Protein AF-A0A7S1FGK0-F1 (afdb_monomer_lite)

Secondary structure (DSSP, 8-state):
---------TTTS------EEEEEE-SSTTSBHHHH-TT-GGGTT--SBHHHHTHHHHHHHTT--GGGEEEEESSHHHHHHHHHHHHT-TTTTT-EEEE--SSHHHHHHHHHHHSPTT-EEEE--TT-------SS-S---SS--

pLDDT: mean 89.58, std 14.9, range [38.84, 98.69]

Radius of gyration: 18.77 Å; chains: 1; bounding box: 34×60×38 Å

Structure (mmCIF, N/CA/C/O backbone):
data_AF-A0A7S1FGK0-F1
#
_entry.id   AF-A0A7S1FGK0-F1
#
loop_
_atom_site.group_PDB
_atom_site.id
_atom_site.type_symbol
_atom_site.label_atom_id
_atom_site.label_alt_id
_atom_site.label_comp_id
_atom_site.label_asym_id
_atom_site.label_entity_id
_atom_site.label_seq_id
_atom_site.pdbx_PDB_ins_code
_atom_site.Cartn_x
_atom_site.Cartn_y
_atom_site.Cartn_z
_atom_site.occupancy
_atom_site.B_iso_or_equiv
_atom_site.auth_seq_id
_atom_site.auth_comp_id
_atom_site.auth_asym_id
_atom_site.auth_atom_id
_atom_site.pdbx_PDB_model_num
ATOM 1 N N . MET A 1 1 ? -16.993 -45.656 9.196 1.00 39.34 1 MET A N 1
ATOM 2 C CA . MET A 1 1 ? -17.624 -44.321 9.184 1.00 39.34 1 MET A CA 1
ATOM 3 C C . MET A 1 1 ? -16.599 -43.366 9.764 1.00 39.34 1 MET A C 1
ATOM 5 O O . MET A 1 1 ? -16.471 -43.310 10.976 1.00 39.34 1 MET A O 1
ATOM 9 N N . GLY A 1 2 ? -15.751 -42.789 8.912 1.00 40.62 2 GLY A N 1
ATOM 10 C CA . GLY A 1 2 ? -14.742 -41.806 9.311 1.00 40.62 2 GLY A CA 1
ATOM 11 C C . GLY A 1 2 ? -15.258 -40.427 8.932 1.00 40.62 2 GLY A C 1
ATOM 12 O O . GLY A 1 2 ? -15.828 -40.284 7.856 1.00 40.62 2 GLY A O 1
ATOM 13 N N . GLU A 1 3 ? -15.148 -39.482 9.853 1.00 43.53 3 GLU A N 1
ATOM 14 C CA . GLU A 1 3 ? -15.719 -38.142 9.774 1.00 43.53 3 GLU A CA 1
ATOM 15 C C . GLU A 1 3 ? -15.240 -37.389 8.522 1.00 43.53 3 GLU A C 1
ATOM 17 O O . GLU A 1 3 ? -14.039 -37.201 8.321 1.00 43.53 3 GLU A O 1
ATOM 22 N N . ASP A 1 4 ? -16.193 -36.930 7.705 1.00 47.69 4 ASP A N 1
ATOM 23 C CA . ASP A 1 4 ? -16.000 -35.898 6.684 1.00 47.69 4 ASP A CA 1
ATOM 24 C C . ASP A 1 4 ? -15.677 -34.567 7.388 1.00 47.69 4 ASP A C 1
ATOM 26 O O . ASP A 1 4 ? -16.518 -33.680 7.538 1.00 47.69 4 ASP A O 1
ATOM 30 N N . GLY A 1 5 ? -14.445 -34.433 7.878 1.00 51.84 5 GLY A N 1
ATOM 31 C CA . GLY A 1 5 ? -13.883 -33.149 8.275 1.00 51.84 5 GLY A CA 1
ATOM 32 C C . GLY A 1 5 ? -13.717 -32.307 7.018 1.00 51.84 5 GLY A C 1
ATOM 33 O O . GLY A 1 5 ? -12.768 -32.494 6.261 1.00 51.84 5 GLY A O 1
ATOM 34 N N . THR A 1 6 ? -14.680 -31.433 6.744 1.00 56.00 6 THR A N 1
ATOM 35 C CA . THR A 1 6 ? -14.727 -30.643 5.514 1.00 56.00 6 THR A CA 1
ATOM 36 C C . THR A 1 6 ? -13.448 -29.818 5.351 1.00 56.00 6 THR A C 1
ATOM 38 O O . THR A 1 6 ? -13.194 -28.892 6.121 1.00 56.00 6 THR A O 1
ATOM 41 N N . ASP A 1 7 ? -12.670 -30.156 4.324 1.00 66.62 7 ASP A N 1
ATOM 42 C CA . ASP A 1 7 ? -11.410 -29.548 3.874 1.00 66.62 7 ASP A CA 1
ATOM 43 C C . ASP A 1 7 ? -11.622 -28.137 3.276 1.00 66.62 7 ASP A C 1
ATOM 45 O O . ASP A 1 7 ? -11.207 -27.810 2.160 1.00 66.62 7 ASP A O 1
ATOM 49 N N . LEU A 1 8 ? -12.378 -27.298 3.981 1.00 72.88 8 LEU A N 1
ATOM 50 C CA . LEU A 1 8 ? -12.739 -25.967 3.520 1.00 72.88 8 LEU A CA 1
ATOM 51 C C . LEU A 1 8 ? -11.556 -25.032 3.729 1.00 72.88 8 LEU A C 1
ATOM 53 O O . LEU A 1 8 ? -10.967 -24.960 4.810 1.00 72.88 8 LEU A O 1
ATOM 57 N N . ALA A 1 9 ? -11.210 -24.295 2.674 1.00 74.75 9 ALA A N 1
ATOM 58 C CA . ALA A 1 9 ? -10.214 -23.247 2.786 1.00 74.75 9 ALA A CA 1
ATOM 59 C C . ALA A 1 9 ? -10.641 -22.259 3.889 1.00 74.75 9 ALA A C 1
ATOM 61 O O . ALA A 1 9 ? -11.835 -21.984 4.011 1.00 74.75 9 ALA A O 1
ATOM 62 N N . PRO A 1 10 ? -9.710 -21.656 4.651 1.00 78.12 10 PRO A N 1
ATOM 63 C CA . PRO A 1 10 ? -10.070 -20.768 5.761 1.00 78.12 10 PRO A CA 1
ATOM 64 C C . PRO A 1 10 ? -11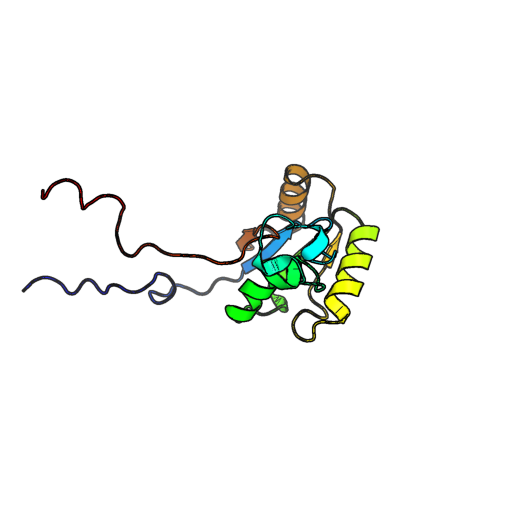.011 -19.617 5.372 1.00 78.12 10 PRO A C 1
ATOM 66 O O . PRO A 1 10 ? -11.841 -19.195 6.168 1.00 78.12 10 PRO A O 1
ATOM 69 N N . HIS A 1 11 ? -10.923 -19.136 4.128 1.00 76.94 11 HIS A N 1
ATOM 70 C CA . HIS A 1 11 ? -11.800 -18.089 3.594 1.00 76.94 11 HIS A CA 1
ATOM 71 C C . HIS A 1 11 ? -13.216 -18.579 3.230 1.00 76.94 11 HIS A C 1
ATOM 73 O O . HIS A 1 11 ? -14.079 -17.761 2.933 1.00 76.94 11 HIS A O 1
ATOM 79 N N . VAL A 1 12 ? -13.453 -19.894 3.238 1.00 79.50 12 VAL A N 1
ATOM 80 C CA . VAL A 1 12 ? -14.760 -20.536 3.019 1.00 79.50 12 VAL A CA 1
ATOM 81 C C . VAL A 1 12 ? -15.430 -20.883 4.346 1.00 79.50 12 VAL A C 1
ATOM 83 O O . VAL A 1 12 ? -16.649 -20.795 4.443 1.00 79.50 12 VAL A O 1
ATOM 86 N N . SER A 1 13 ? -14.650 -21.218 5.379 1.00 77.31 13 SER A N 1
ATOM 87 C CA . SER A 1 13 ? -15.166 -21.525 6.722 1.00 77.31 13 SER A CA 1
ATOM 88 C C . SER A 1 13 ? -15.916 -20.353 7.372 1.00 77.31 13 SER A C 1
ATOM 90 O O . SER A 1 13 ? -16.705 -20.565 8.288 1.00 77.31 13 SER A O 1
ATOM 92 N N . GLY A 1 14 ? -15.711 -19.130 6.870 1.00 71.56 14 GLY A N 1
ATOM 93 C CA . GLY A 1 14 ? -16.429 -17.937 7.303 1.00 71.56 14 GLY A CA 1
ATOM 94 C C . GLY A 1 14 ? -16.018 -17.445 8.692 1.00 71.56 14 GLY A C 1
ATOM 95 O O . GLY A 1 14 ? -15.048 -17.904 9.292 1.00 71.56 14 GLY A O 1
ATOM 96 N N . GLY A 1 15 ? -16.747 -16.449 9.182 1.00 80.06 15 GLY A N 1
ATOM 97 C CA . GLY A 1 15 ? -16.544 -15.815 10.479 1.00 80.06 15 GLY A CA 1
ATOM 98 C C . GLY A 1 15 ? -17.401 -14.560 10.597 1.00 80.06 15 GLY A C 1
ATOM 99 O O . GLY A 1 15 ? -17.945 -14.082 9.600 1.00 80.06 15 GLY A O 1
ATOM 100 N N . GLU A 1 16 ? -17.516 -14.025 11.810 1.00 85.94 16 GLU A N 1
ATOM 101 C CA . GLU A 1 16 ? -18.211 -12.758 12.043 1.00 85.94 16 GLU A CA 1
ATOM 102 C C . GLU A 1 16 ? -17.524 -11.629 11.257 1.00 85.94 16 GLU A C 1
ATOM 104 O O . GLU A 1 16 ? -16.323 -11.401 11.461 1.00 85.94 16 GLU A O 1
ATOM 109 N N . PRO A 1 17 ? -18.241 -10.906 10.374 1.00 86.00 17 PRO A N 1
ATOM 110 C CA . PRO A 1 17 ? -17.681 -9.761 9.676 1.00 86.00 17 PRO A CA 1
ATOM 111 C C . PRO A 1 17 ? -17.184 -8.718 10.678 1.00 86.00 17 PRO A C 1
ATOM 113 O O . PRO A 1 17 ? -17.899 -8.309 11.594 1.00 86.00 17 PRO A O 1
ATOM 116 N N . ARG A 1 18 ? -15.945 -8.269 10.497 1.00 89.50 18 ARG A N 1
ATOM 117 C CA . ARG A 1 18 ? -15.361 -7.166 11.262 1.00 89.50 18 ARG A CA 1
ATOM 118 C C . ARG A 1 18 ? -15.007 -6.041 10.314 1.00 89.50 18 ARG A C 1
ATOM 120 O O . ARG A 1 18 ? -14.586 -6.291 9.187 1.00 89.50 18 ARG A O 1
ATOM 127 N N . GLU A 1 19 ? -15.163 -4.811 10.781 1.00 93.44 19 GLU A N 1
ATOM 128 C CA . GLU A 1 19 ? -14.589 -3.665 10.094 1.00 93.44 19 GLU A CA 1
ATOM 129 C C . GLU A 1 19 ? -13.065 -3.742 10.203 1.00 93.44 19 GLU A C 1
ATOM 131 O O . GLU A 1 19 ? -12.516 -3.954 11.288 1.00 93.44 19 GLU A O 1
ATOM 136 N N . TYR A 1 20 ? -12.386 -3.610 9.069 1.00 95.88 20 TYR A N 1
ATOM 137 C CA . TYR A 1 20 ? -10.935 -3.637 9.007 1.00 95.88 20 TYR A CA 1
ATOM 138 C C . TYR A 1 20 ? -10.422 -2.646 7.973 1.00 95.88 20 TYR A C 1
ATOM 140 O O . TYR A 1 20 ? -11.125 -2.279 7.029 1.00 95.88 20 TYR A O 1
ATOM 148 N N . ARG A 1 21 ? -9.154 -2.269 8.123 1.00 97.62 21 ARG A N 1
ATOM 149 C CA . ARG A 1 21 ? -8.422 -1.499 7.123 1.00 97.62 21 ARG A CA 1
ATOM 150 C C . ARG A 1 21 ? -7.143 -2.213 6.723 1.00 97.62 21 ARG A C 1
ATOM 152 O O . ARG A 1 21 ? -6.389 -2.684 7.574 1.00 97.62 21 ARG A O 1
ATOM 159 N N . ILE A 1 22 ? -6.894 -2.285 5.422 1.00 98.38 22 ILE A N 1
ATOM 160 C CA . ILE A 1 22 ? -5.615 -2.720 4.872 1.00 98.38 22 ILE A CA 1
ATOM 161 C C . ILE A 1 22 ? -4.723 -1.492 4.762 1.00 98.38 22 ILE A C 1
ATOM 163 O O . ILE A 1 22 ? -5.053 -0.535 4.064 1.00 98.38 22 ILE A O 1
ATOM 167 N N . VAL A 1 23 ? -3.580 -1.535 5.435 1.00 98.50 23 VAL A N 1
ATOM 168 C CA . VAL A 1 23 ? -2.581 -0.468 5.392 1.00 98.50 23 VAL A CA 1
ATOM 169 C C . VAL A 1 23 ? -1.331 -0.981 4.701 1.00 98.50 23 VAL A C 1
ATOM 171 O O . VAL A 1 23 ? -0.803 -2.039 5.053 1.00 98.50 23 VAL A O 1
ATOM 174 N N . ILE A 1 24 ? -0.853 -0.227 3.716 1.00 98.62 24 ILE A N 1
ATOM 175 C CA . ILE A 1 24 ? 0.330 -0.582 2.931 1.00 98.62 24 ILE A CA 1
ATOM 176 C C . ILE A 1 24 ? 1.371 0.527 3.112 1.00 98.62 24 ILE A C 1
ATOM 178 O O . ILE A 1 24 ? 1.313 1.553 2.425 1.00 98.62 24 ILE A O 1
ATOM 182 N N . PRO A 1 25 ? 2.324 0.363 4.048 1.00 98.44 25 PRO A N 1
ATOM 183 C CA . PRO A 1 25 ? 3.517 1.195 4.102 1.00 98.44 25 PRO A CA 1
ATOM 184 C C . PRO A 1 25 ? 4.275 1.068 2.785 1.00 98.44 25 PRO A C 1
ATOM 186 O O . PRO A 1 25 ? 4.565 -0.045 2.350 1.00 98.44 25 PRO A O 1
ATOM 189 N N . THR A 1 26 ? 4.606 2.185 2.141 1.00 98.12 26 THR A N 1
ATOM 190 C CA . THR A 1 26 ? 5.236 2.114 0.824 1.00 98.12 26 THR A CA 1
ATOM 191 C C . THR A 1 26 ? 6.213 3.251 0.559 1.00 98.12 26 THR A C 1
ATOM 193 O O . THR A 1 26 ? 6.057 4.369 1.055 1.00 98.12 26 THR A O 1
ATOM 196 N N . ARG A 1 27 ? 7.261 2.950 -0.216 1.00 97.56 27 ARG A N 1
ATOM 197 C CA . ARG A 1 27 ? 8.258 3.935 -0.651 1.00 97.56 27 ARG A CA 1
ATOM 198 C C . ARG A 1 27 ? 8.871 3.541 -1.985 1.00 97.56 27 ARG A C 1
ATOM 200 O O . ARG A 1 27 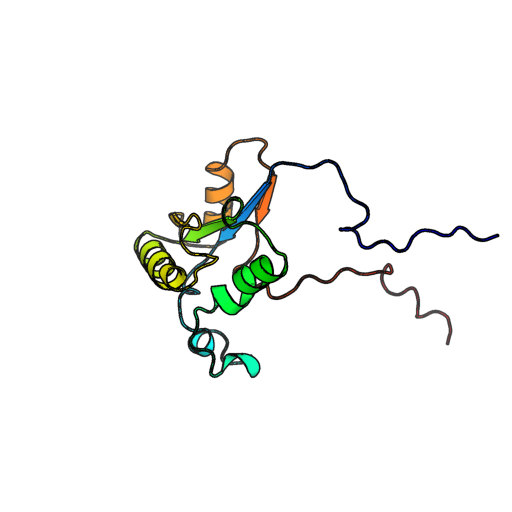? 9.461 2.472 -2.134 1.00 97.56 27 ARG A O 1
ATOM 207 N N . GLY A 1 28 ? 8.793 4.439 -2.956 1.00 97.38 28 GLY A N 1
ATOM 208 C CA . GLY A 1 28 ? 9.461 4.312 -4.241 1.00 97.38 28 GLY A CA 1
ATOM 209 C C . GLY A 1 28 ? 8.913 3.205 -5.139 1.00 97.38 28 GLY A C 1
ATOM 210 O O . GLY A 1 28 ? 9.573 2.893 -6.129 1.00 97.38 28 GLY A O 1
ATOM 211 N N . ARG A 1 29 ? 7.762 2.594 -4.826 1.00 97.50 29 ARG A N 1
ATOM 212 C CA . ARG A 1 29 ? 7.106 1.547 -5.639 1.00 97.50 29 ARG A CA 1
ATOM 213 C C . ARG A 1 29 ? 6.071 2.083 -6.625 1.00 97.50 29 ARG A C 1
ATOM 215 O O . ARG A 1 29 ? 5.504 1.311 -7.394 1.00 97.50 29 ARG A O 1
ATOM 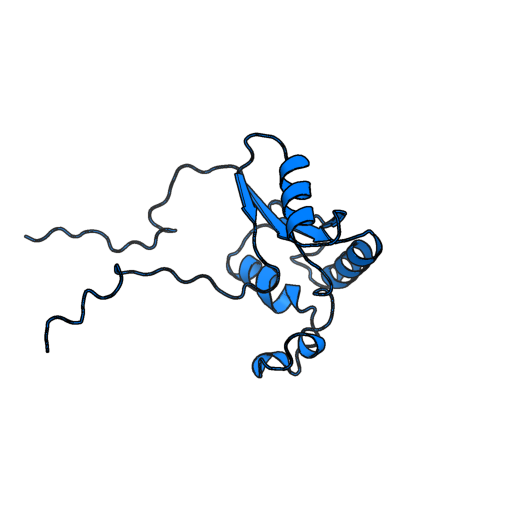222 N N . TRP A 1 30 ? 5.879 3.400 -6.647 1.00 97.75 30 TRP A N 1
ATOM 223 C CA . TRP A 1 30 ? 5.237 4.123 -7.746 1.00 97.75 30 TRP A CA 1
ATOM 224 C C . TRP A 1 30 ? 6.061 4.051 -9.046 1.00 97.75 30 TRP A C 1
ATOM 226 O O . TRP A 1 30 ? 5.520 4.245 -10.132 1.00 97.75 30 TRP A O 1
ATOM 236 N N . ARG A 1 31 ? 7.369 3.758 -8.954 1.00 97.81 31 ARG A N 1
ATOM 237 C CA . ARG A 1 31 ? 8.255 3.609 -10.118 1.00 97.81 31 ARG A CA 1
ATOM 238 C C . ARG A 1 31 ? 7.905 2.361 -10.943 1.00 97.81 31 ARG A C 1
ATOM 240 O O . ARG A 1 31 ? 7.382 1.393 -10.382 1.00 97.81 31 ARG A O 1
ATOM 247 N N . PRO A 1 32 ? 8.252 2.345 -12.244 1.00 97.19 32 PRO A N 1
ATOM 248 C CA . PRO A 1 32 ? 8.067 1.185 -13.113 1.00 97.19 32 PRO A CA 1
ATOM 249 C C . PRO A 1 32 ? 8.650 -0.113 -12.539 1.00 97.19 32 PRO A C 1
ATOM 251 O O . PRO A 1 32 ? 9.761 -0.117 -11.998 1.00 97.19 32 PRO A O 1
ATOM 254 N N . ALA A 1 33 ? 7.937 -1.229 -12.706 1.00 96.69 33 ALA A N 1
ATOM 255 C CA . ALA A 1 33 ? 8.342 -2.531 -12.179 1.00 96.69 33 ALA A CA 1
ATOM 256 C C . ALA A 1 33 ? 9.712 -2.990 -12.700 1.00 96.69 33 ALA A C 1
ATOM 258 O O . ALA A 1 33 ? 10.527 -3.479 -11.911 1.00 96.69 33 ALA A O 1
ATOM 259 N N . LEU A 1 34 ? 10.010 -2.728 -13.977 1.00 95.19 34 LEU A N 1
ATOM 260 C CA . LEU A 1 34 ? 11.306 -3.028 -14.596 1.00 95.19 34 LEU A CA 1
ATOM 261 C C . LEU A 1 34 ? 12.498 -2.363 -13.888 1.00 95.19 34 LEU A C 1
ATOM 263 O O . LEU A 1 34 ? 13.615 -2.878 -13.925 1.00 95.19 34 LEU A O 1
ATOM 267 N N . GLN A 1 35 ? 12.285 -1.222 -13.222 1.00 94.75 35 GLN A N 1
ATOM 268 C CA . GLN A 1 35 ? 13.350 -0.504 -12.513 1.00 94.75 35 GLN A CA 1
ATOM 269 C C . GLN A 1 35 ? 13.625 -1.093 -11.125 1.00 94.75 35 GLN A C 1
ATOM 271 O O . GLN A 1 35 ? 14.719 -0.912 -10.588 1.00 94.75 35 GLN A O 1
ATOM 276 N N . ILE A 1 36 ? 12.643 -1.793 -10.554 1.00 93.31 36 ILE A N 1
ATOM 277 C CA . ILE A 1 36 ? 12.647 -2.281 -9.174 1.00 93.31 36 ILE A CA 1
ATOM 278 C C . ILE A 1 36 ? 13.038 -3.758 -9.120 1.00 93.31 36 ILE A C 1
ATOM 280 O O . ILE A 1 36 ? 13.984 -4.120 -8.426 1.00 93.31 36 ILE A O 1
ATOM 284 N N . ALA A 1 37 ? 12.344 -4.619 -9.863 1.00 87.38 37 ALA A N 1
ATOM 285 C CA . ALA A 1 37 ? 12.487 -6.069 -9.759 1.00 87.38 37 ALA A CA 1
ATOM 286 C C . ALA A 1 37 ? 13.286 -6.657 -10.925 1.00 87.38 37 ALA A C 1
ATOM 288 O O . ALA A 1 37 ? 12.834 -7.549 -11.639 1.00 87.38 37 ALA A O 1
ATOM 289 N N . LYS A 1 38 ? 14.527 -6.185 -11.092 1.00 78.88 38 LYS A N 1
ATOM 290 C CA . LYS A 1 38 ? 15.430 -6.588 -12.191 1.00 78.88 38 LYS A CA 1
ATOM 291 C C . LYS A 1 38 ? 15.676 -8.106 -12.272 1.00 78.88 38 LYS A C 1
ATOM 293 O O . LYS A 1 38 ? 15.983 -8.638 -13.343 1.00 78.88 38 LYS A O 1
ATOM 298 N N . HIS A 1 39 ? 15.548 -8.803 -11.143 1.00 82.75 39 HIS A N 1
ATOM 299 C CA . HIS A 1 39 ? 15.750 -10.249 -11.040 1.00 82.75 39 HIS A CA 1
ATOM 300 C C . HIS A 1 39 ? 14.498 -11.065 -11.394 1.00 82.75 39 HIS A C 1
ATOM 302 O O . HIS A 1 39 ? 14.624 -12.219 -11.802 1.00 82.75 39 HIS A O 1
ATOM 308 N N . GLU A 1 40 ? 13.303 -10.478 -11.311 1.00 88.25 40 GLU A N 1
ATOM 309 C CA . GLU A 1 40 ? 12.065 -11.145 -11.707 1.00 88.25 40 GLU A CA 1
ATOM 310 C C . GLU A 1 40 ? 11.934 -11.079 -13.232 1.00 88.25 40 GLU A C 1
ATOM 312 O O . GLU A 1 40 ? 11.581 -10.049 -13.800 1.00 88.25 40 GLU A O 1
ATOM 317 N N . ARG A 1 41 ? 12.234 -12.190 -13.924 1.00 86.94 41 ARG A N 1
ATOM 318 C CA . ARG A 1 41 ? 12.242 -12.247 -15.401 1.00 86.94 41 ARG A CA 1
ATOM 319 C C . ARG A 1 41 ? 10.941 -11.728 -16.024 1.00 86.94 41 ARG A C 1
ATOM 321 O O . ARG A 1 41 ? 10.991 -11.044 -17.038 1.00 86.94 41 ARG A O 1
ATOM 328 N N . ILE A 1 42 ? 9.813 -12.032 -15.389 1.00 89.38 42 ILE A N 1
ATOM 329 C CA . ILE A 1 42 ? 8.460 -11.611 -15.780 1.00 89.38 42 ILE A CA 1
ATOM 330 C C . ILE A 1 42 ? 8.233 -10.092 -15.722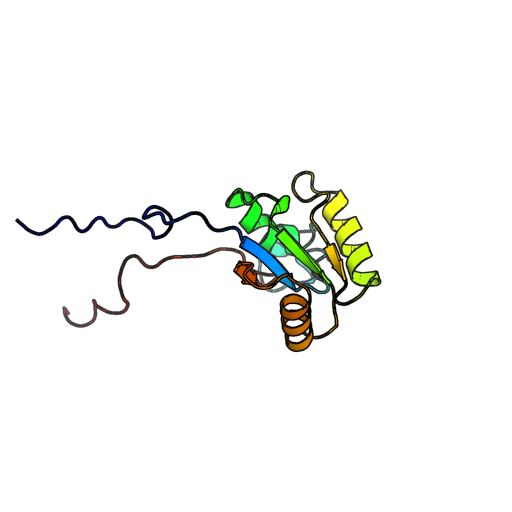 1.00 89.38 42 ILE A C 1
ATOM 332 O O . ILE A 1 42 ? 7.315 -9.610 -16.370 1.00 89.38 42 ILE A O 1
ATOM 336 N N . LEU A 1 43 ? 9.056 -9.333 -14.991 1.00 91.62 43 LEU A N 1
ATOM 337 C CA . LEU A 1 43 ? 8.885 -7.887 -14.798 1.00 91.62 43 LEU A CA 1
ATOM 338 C C . LEU A 1 43 ? 9.889 -7.034 -15.585 1.00 91.62 43 LEU A C 1
ATOM 340 O O . LEU A 1 43 ? 9.869 -5.813 -15.473 1.00 91.62 43 LEU A O 1
ATOM 344 N N . ARG A 1 44 ? 10.768 -7.643 -16.393 1.00 89.88 44 ARG A N 1
ATOM 345 C CA . ARG A 1 44 ? 11.863 -6.933 -17.087 1.00 89.88 44 ARG A CA 1
ATOM 346 C C . ARG A 1 44 ? 11.407 -5.900 -18.115 1.00 89.88 44 ARG A C 1
ATOM 348 O O . ARG A 1 44 ? 12.149 -4.964 -18.386 1.00 89.88 44 ARG A O 1
ATOM 355 N N . GLU A 1 45 ? 10.212 -6.074 -18.661 1.00 92.81 45 GLU A N 1
ATOM 356 C CA . GLU A 1 45 ? 9.615 -5.176 -19.658 1.00 92.81 45 GLU A CA 1
ATOM 357 C C . GLU A 1 45 ? 8.373 -4.456 -19.108 1.00 92.81 45 GLU A C 1
ATOM 359 O O . GLU A 1 45 ? 7.711 -3.708 -19.820 1.00 92.81 45 GLU A O 1
ATOM 364 N N . GLU A 1 46 ? 8.049 -4.661 -17.827 1.00 95.81 46 GLU A N 1
ATOM 365 C CA . GLU A 1 46 ? 6.843 -4.114 -17.212 1.00 95.81 46 GLU A CA 1
ATOM 366 C C . GLU A 1 46 ? 7.066 -2.654 -16.799 1.00 95.81 46 GLU A C 1
ATOM 368 O O . GLU A 1 46 ? 7.792 -2.340 -15.848 1.00 95.81 46 GLU A O 1
ATOM 373 N N . THR A 1 47 ? 6.441 -1.748 -17.548 1.00 96.19 47 THR A N 1
ATOM 374 C CA . THR A 1 47 ? 6.550 -0.296 -17.373 1.00 96.19 47 THR A CA 1
ATOM 375 C C . THR A 1 47 ? 5.549 0.259 -16.366 1.00 96.19 47 THR A C 1
ATOM 377 O O . THR A 1 47 ? 5.733 1.384 -15.893 1.00 96.19 47 THR A O 1
ATOM 380 N N . ARG A 1 48 ? 4.516 -0.508 -15.991 1.00 96.81 48 ARG A N 1
ATOM 381 C CA . ARG A 1 48 ? 3.552 -0.082 -14.972 1.00 96.81 48 ARG A CA 1
ATOM 382 C C . ARG A 1 48 ? 4.217 0.055 -13.598 1.00 96.81 48 ARG A C 1
ATOM 384 O O . ARG A 1 48 ? 5.189 -0.651 -13.312 1.00 96.81 48 ARG A O 1
ATOM 391 N N . PRO A 1 49 ? 3.682 0.927 -12.722 1.00 97.88 49 PRO A N 1
ATOM 392 C CA . PRO A 1 49 ? 4.111 1.029 -11.332 1.00 97.88 49 PRO A CA 1
ATOM 393 C C . PRO A 1 49 ? 4.191 -0.338 -10.648 1.00 97.88 49 PRO A C 1
ATOM 395 O O . PRO A 1 49 ? 3.240 -1.118 -10.695 1.00 97.88 49 PRO A O 1
ATOM 398 N N . PHE A 1 50 ? 5.307 -0.627 -9.979 1.00 97.94 50 PHE A N 1
ATOM 399 C CA . PHE A 1 50 ? 5.540 -1.926 -9.339 1.00 97.94 50 PHE A CA 1
ATOM 400 C C . PHE A 1 50 ? 4.423 -2.313 -8.364 1.00 97.94 50 PHE A C 1
ATOM 402 O O . PHE A 1 50 ? 3.957 -3.452 -8.376 1.00 97.94 50 PHE A O 1
ATOM 409 N N . ILE A 1 51 ? 3.939 -1.353 -7.573 1.00 98.00 51 ILE A N 1
ATOM 410 C CA . ILE A 1 51 ? 2.862 -1.589 -6.606 1.00 98.00 51 ILE A CA 1
ATOM 411 C C . ILE A 1 51 ? 1.546 -2.038 -7.275 1.00 98.00 51 ILE A C 1
ATOM 413 O O . ILE A 1 51 ? 0.834 -2.873 -6.718 1.00 98.00 51 ILE A O 1
ATOM 417 N N . LEU A 1 52 ? 1.243 -1.543 -8.486 1.00 98.00 52 LEU A N 1
ATOM 418 C CA . LEU A 1 52 ? 0.061 -1.934 -9.270 1.00 98.00 52 LEU A CA 1
ATOM 419 C C . LEU A 1 52 ? 0.168 -3.362 -9.805 1.00 98.00 52 LEU A C 1
ATOM 421 O O . LEU A 1 52 ? -0.844 -4.034 -9.991 1.00 98.00 52 LEU A O 1
ATOM 425 N N . VAL A 1 53 ? 1.387 -3.837 -10.043 1.00 97.12 53 VAL A N 1
ATOM 426 C CA . VAL A 1 53 ? 1.644 -5.189 -10.547 1.00 97.12 53 VAL A CA 1
ATOM 427 C C . VAL A 1 53 ? 1.651 -6.209 -9.405 1.00 97.12 53 VAL A C 1
ATOM 429 O O . VAL A 1 53 ? 1.149 -7.323 -9.572 1.00 97.12 53 VAL A O 1
ATOM 432 N N . LYS A 1 54 ? 2.185 -5.821 -8.240 1.00 96.94 54 LYS A N 1
ATOM 433 C CA . LYS A 1 54 ? 2.318 -6.670 -7.048 1.00 96.94 54 LYS A CA 1
ATOM 434 C C . LYS A 1 54 ? 1.116 -6.500 -6.119 1.00 96.94 54 LYS A C 1
ATOM 436 O O . LYS A 1 54 ? 0.044 -7.001 -6.457 1.00 96.94 54 LYS A O 1
ATOM 441 N N . THR A 1 55 ? 1.255 -5.786 -4.999 1.00 98.38 55 THR A N 1
ATOM 442 C CA . THR A 1 55 ? 0.250 -5.765 -3.922 1.00 98.38 55 THR A CA 1
ATOM 443 C C . THR A 1 55 ? -1.119 -5.279 -4.381 1.00 98.38 55 THR A C 1
ATOM 445 O O . THR A 1 55 ? -2.113 -5.963 -4.150 1.00 98.38 55 THR A O 1
ATOM 448 N N . LEU A 1 56 ? -1.217 -4.152 -5.088 1.00 98.50 56 LEU A N 1
ATOM 449 C CA . LEU A 1 56 ? -2.519 -3.657 -5.554 1.00 98.50 56 LEU A CA 1
ATOM 450 C C . LEU A 1 56 ? -3.095 -4.534 -6.676 1.00 98.50 56 LEU A C 1
ATOM 452 O O . LEU A 1 56 ? -4.306 -4.743 -6.750 1.00 98.50 56 LEU A O 1
ATOM 456 N N . GLY A 1 57 ? -2.242 -5.121 -7.516 1.00 98.00 57 GLY A N 1
ATOM 457 C CA . GLY A 1 57 ? -2.662 -6.107 -8.512 1.00 98.00 57 GLY A CA 1
ATOM 458 C C . GLY A 1 57 ? -3.254 -7.357 -7.860 1.00 98.00 57 GLY A C 1
ATOM 459 O O . GLY A 1 57 ? -4.300 -7.848 -8.286 1.00 98.00 57 GLY A O 1
ATOM 460 N N . PHE A 1 58 ? -2.616 -7.847 -6.798 1.00 98.00 58 PHE A N 1
ATOM 461 C CA . PHE A 1 58 ? -3.101 -8.942 -5.965 1.00 98.00 58 PHE A CA 1
ATOM 462 C C . PHE A 1 58 ? -4.451 -8.608 -5.324 1.00 98.00 58 PHE A C 1
ATOM 464 O O . PHE A 1 58 ? -5.416 -9.340 -5.540 1.00 98.00 58 PHE A O 1
ATOM 471 N N . LEU A 1 59 ? -4.553 -7.482 -4.615 1.00 98.25 59 LEU A N 1
ATOM 472 C CA . LEU A 1 59 ? -5.788 -7.067 -3.943 1.00 98.25 59 LEU A CA 1
ATOM 473 C C . LEU A 1 59 ? -6.952 -6.886 -4.931 1.00 98.25 59 LEU A C 1
ATOM 475 O O . LEU A 1 59 ? -8.073 -7.303 -4.642 1.00 98.25 59 LEU A O 1
ATOM 479 N N . LYS A 1 60 ? -6.683 -6.362 -6.135 1.00 98.12 60 LYS A N 1
ATOM 480 C CA . LYS A 1 60 ? -7.678 -6.247 -7.214 1.00 98.12 60 LYS A CA 1
ATOM 481 C C . LYS A 1 60 ? -8.170 -7.617 -7.683 1.00 98.12 60 LYS A C 1
ATOM 483 O O . LYS A 1 60 ? -9.373 -7.805 -7.840 1.00 98.12 60 LYS A O 1
ATOM 488 N N . ARG A 1 61 ? -7.276 -8.604 -7.854 1.00 97.06 61 ARG A N 1
ATOM 489 C CA . ARG A 1 61 ? -7.666 -9.995 -8.181 1.00 97.06 61 ARG A CA 1
ATOM 490 C C . ARG A 1 61 ? -8.514 -10.635 -7.079 1.00 97.06 61 ARG A C 1
ATOM 492 O O . ARG A 1 61 ? -9.424 -11.395 -7.391 1.00 97.06 61 ARG A O 1
ATOM 499 N N . GLN A 1 62 ? -8.253 -10.286 -5.818 1.00 94.62 62 GLN A N 1
ATOM 500 C CA . GLN A 1 62 ? -9.064 -10.693 -4.663 1.00 94.62 62 GLN A CA 1
ATOM 501 C C . GLN A 1 62 ? -10.351 -9.863 -4.493 1.00 94.62 62 GLN A C 1
ATOM 503 O O . GLN A 1 62 ? -11.101 -10.097 -3.550 1.00 94.62 62 GLN A O 1
ATOM 508 N N . LYS A 1 63 ? -10.631 -8.915 -5.402 1.00 95.44 63 LYS A N 1
ATOM 509 C CA . LYS A 1 63 ? -11.814 -8.034 -5.388 1.00 95.44 63 LYS A CA 1
ATOM 510 C C . LYS A 1 63 ? -11.936 -7.185 -4.116 1.00 95.44 63 LYS A C 1
ATOM 512 O O . LYS A 1 63 ? -13.038 -6.859 -3.680 1.00 95.44 63 LYS A O 1
ATOM 517 N N . ILE A 1 64 ? -10.805 -6.816 -3.520 1.00 96.69 64 ILE A N 1
ATOM 518 C CA . ILE A 1 64 ? -10.767 -5.930 -2.355 1.00 96.69 64 ILE A CA 1
ATOM 519 C C . ILE A 1 64 ? -11.124 -4.509 -2.788 1.00 96.69 64 ILE A C 1
ATOM 521 O O . ILE A 1 64 ? -10.498 -3.963 -3.700 1.00 96.69 64 ILE A O 1
ATOM 525 N N . SER A 1 65 ? -12.113 -3.909 -2.125 1.00 97.25 65 SER A N 1
ATOM 526 C CA . SER A 1 65 ? -12.531 -2.529 -2.390 1.00 97.25 65 SER A CA 1
ATOM 527 C C . SER A 1 65 ? -11.395 -1.538 -2.093 1.00 97.25 65 SER A C 1
ATOM 529 O O . SER A 1 65 ? -10.804 -1.614 -1.013 1.00 97.25 65 SER A O 1
ATOM 531 N N . PRO A 1 66 ? -11.130 -0.548 -2.964 1.00 98.19 66 PRO A N 1
ATOM 532 C CA . PRO A 1 66 ? -10.202 0.541 -2.657 1.00 98.19 66 PRO A CA 1
ATOM 533 C C . PRO A 1 66 ? -10.557 1.311 -1.379 1.00 98.19 66 PRO A C 1
ATOM 535 O O . PRO A 1 66 ? -9.666 1.828 -0.715 1.00 98.19 66 PRO A O 1
ATOM 538 N N . SER A 1 67 ? -11.839 1.347 -0.994 1.00 97.75 67 SER A N 1
ATOM 539 C CA . SER A 1 67 ? -12.312 2.076 0.192 1.00 97.75 67 SER A CA 1
ATOM 540 C C . SER A 1 67 ? -11.771 1.537 1.520 1.00 97.75 67 SER A C 1
ATOM 542 O O . SER A 1 67 ? -11.764 2.267 2.505 1.00 97.75 67 SER A O 1
ATOM 544 N N . VAL A 1 68 ? -11.329 0.274 1.566 1.00 97.81 68 VAL A N 1
ATOM 545 C CA . VAL A 1 68 ? -10.745 -0.341 2.774 1.00 97.81 68 VAL A CA 1
ATOM 546 C C . VAL A 1 68 ? -9.217 -0.368 2.738 1.00 97.81 68 VAL A C 1
ATOM 548 O O . VAL A 1 68 ? -8.594 -0.946 3.625 1.00 97.81 68 VAL A O 1
ATOM 551 N N . VAL A 1 69 ? -8.597 0.235 1.722 1.00 98.62 69 VAL A N 1
ATOM 552 C CA . VAL A 1 69 ? -7.143 0.263 1.538 1.00 98.62 69 VAL A CA 1
ATOM 553 C C . VAL A 1 69 ? -6.634 1.684 1.754 1.00 98.62 69 VAL A C 1
ATOM 555 O O . VAL A 1 69 ? -7.237 2.649 1.287 1.00 98.62 69 VAL A O 1
ATOM 558 N N . SER A 1 70 ? -5.504 1.823 2.442 1.00 98.62 70 SER A N 1
ATOM 559 C CA . SER A 1 70 ? -4.732 3.063 2.434 1.00 98.62 70 SER A CA 1
ATOM 560 C C . SER A 1 70 ? -3.242 2.818 2.239 1.00 98.62 70 SER A C 1
ATOM 562 O O . SER A 1 70 ? -2.648 1.899 2.813 1.00 98.62 70 SER A O 1
ATOM 564 N N . LEU A 1 71 ? -2.634 3.648 1.392 1.00 98.69 71 LEU A N 1
ATOM 565 C CA . LEU A 1 71 ? -1.191 3.680 1.177 1.00 98.69 71 LEU A CA 1
ATOM 566 C C . LEU A 1 71 ? -0.566 4.713 2.104 1.00 98.69 71 LEU A C 1
ATOM 568 O O . LEU A 1 71 ? -1.073 5.823 2.225 1.00 98.69 71 LEU A O 1
ATOM 572 N N . TRP A 1 72 ? 0.557 4.365 2.721 1.00 98.56 72 TRP A N 1
ATOM 573 C CA . TRP A 1 72 ? 1.242 5.236 3.672 1.00 98.56 72 TRP A CA 1
ATOM 574 C C . TRP A 1 72 ? 2.650 5.546 3.184 1.00 98.56 72 TRP A C 1
ATOM 576 O O . TRP A 1 72 ? 3.538 4.688 3.243 1.00 98.56 72 TRP A O 1
ATOM 586 N N . THR A 1 73 ? 2.853 6.776 2.714 1.00 98.50 73 THR A N 1
ATOM 587 C CA . THR A 1 73 ? 4.111 7.251 2.126 1.00 98.50 73 THR A CA 1
ATOM 588 C C . THR A 1 73 ? 5.041 7.858 3.171 1.00 98.50 73 THR A C 1
ATOM 590 O O . THR A 1 73 ? 4.636 8.148 4.297 1.00 98.50 73 THR A O 1
ATOM 593 N N . ALA A 1 74 ? 6.317 8.022 2.818 1.00 96.81 74 ALA A N 1
ATOM 594 C CA . ALA A 1 74 ? 7.317 8.575 3.732 1.00 96.81 74 ALA A CA 1
ATOM 595 C C . ALA A 1 74 ? 7.180 10.096 3.941 1.00 96.81 74 ALA A C 1
ATOM 597 O O . ALA A 1 74 ? 7.578 10.590 4.993 1.00 96.81 74 ALA A O 1
ATOM 598 N N . ASP A 1 75 ? 6.651 10.803 2.940 1.00 98.00 75 ASP A N 1
ATOM 599 C CA . ASP A 1 75 ? 6.535 12.261 2.861 1.00 98.00 75 ASP A CA 1
ATOM 600 C C . ASP A 1 75 ? 5.511 12.670 1.771 1.00 98.00 75 ASP A C 1
ATOM 602 O O . ASP A 1 75 ? 4.923 11.816 1.086 1.00 98.00 75 ASP A O 1
ATOM 606 N N . ASP A 1 76 ? 5.278 13.981 1.635 1.00 98.31 76 ASP A N 1
ATOM 607 C CA . ASP A 1 76 ? 4.379 14.590 0.642 1.00 98.31 76 ASP A CA 1
ATOM 608 C C . ASP A 1 76 ? 4.849 14.403 -0.811 1.00 98.31 76 ASP A C 1
ATOM 610 O O . ASP A 1 76 ? 4.033 14.292 -1.734 1.00 98.31 76 ASP A O 1
ATOM 614 N N . GLU A 1 77 ? 6.165 14.346 -1.035 1.00 98.12 77 GLU A N 1
ATOM 615 C CA . GLU A 1 77 ? 6.736 14.139 -2.368 1.00 98.12 77 GLU A CA 1
ATOM 616 C C . GLU A 1 77 ? 6.392 12.733 -2.873 1.00 98.12 77 GLU A C 1
ATOM 618 O O . GLU A 1 77 ? 5.897 12.560 -3.991 1.00 98.12 77 GLU A O 1
ATOM 623 N N . GLU A 1 78 ? 6.585 11.720 -2.028 1.00 97.88 78 GLU A N 1
ATOM 624 C CA . GLU A 1 78 ? 6.164 10.354 -2.304 1.00 97.88 78 GLU A CA 1
ATOM 625 C C . GLU A 1 78 ? 4.650 10.269 -2.505 1.00 97.88 78 GLU A C 1
ATOM 627 O O . GLU A 1 78 ? 4.216 9.645 -3.474 1.00 97.88 78 GLU A O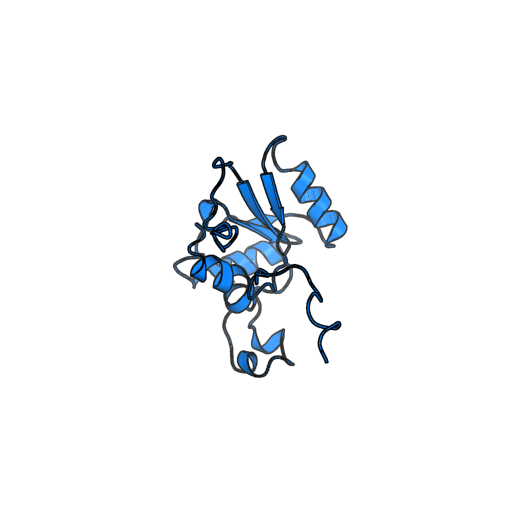 1
ATOM 632 N N . LYS A 1 79 ? 3.840 10.935 -1.670 1.00 98.50 79 LYS A N 1
ATOM 633 C CA . LYS A 1 79 ? 2.378 10.976 -1.851 1.00 98.50 79 LYS A CA 1
ATOM 634 C C . LYS A 1 79 ? 1.994 11.451 -3.251 1.00 98.50 79 LYS A C 1
ATOM 636 O O . LYS A 1 79 ? 1.278 10.736 -3.952 1.00 98.50 79 LYS A O 1
ATOM 641 N N . SER A 1 80 ? 2.547 12.579 -3.688 1.00 98.50 80 SER A N 1
ATOM 642 C CA . SER A 1 80 ? 2.274 13.154 -5.013 1.00 98.50 80 SER A CA 1
ATOM 643 C C . SER A 1 80 ? 2.635 12.187 -6.151 1.00 98.50 80 SER A C 1
ATOM 645 O O . SER A 1 80 ? 1.920 12.067 -7.149 1.00 98.50 80 SER A O 1
ATOM 647 N N . ARG A 1 81 ? 3.735 11.437 -6.001 1.00 98.44 81 ARG A N 1
ATOM 648 C CA . ARG A 1 81 ? 4.160 10.421 -6.976 1.00 98.44 81 ARG A CA 1
ATOM 649 C C . ARG A 1 81 ? 3.206 9.230 -7.041 1.00 98.44 81 ARG A C 1
ATOM 651 O O . ARG A 1 81 ? 2.915 8.761 -8.141 1.00 98.44 81 ARG A O 1
ATOM 658 N N . TYR A 1 82 ? 2.709 8.746 -5.900 1.00 98.44 82 TYR A N 1
ATOM 659 C CA . TYR A 1 82 ? 1.696 7.686 -5.881 1.00 98.44 82 TYR A CA 1
ATOM 660 C C . TYR A 1 82 ? 0.364 8.165 -6.454 1.00 98.44 82 TYR A C 1
ATOM 662 O O . TYR A 1 82 ? -0.220 7.452 -7.263 1.00 98.44 82 TYR A O 1
ATOM 670 N N . GLU A 1 83 ? -0.093 9.370 -6.109 1.00 98.44 83 GLU A N 1
ATOM 671 C CA . GLU A 1 83 ? -1.313 9.957 -6.680 1.00 98.44 83 GLU A CA 1
ATOM 672 C C . GLU A 1 83 ? -1.232 10.013 -8.208 1.00 98.44 83 GLU A C 1
ATOM 674 O O . GLU A 1 83 ? -2.137 9.546 -8.903 1.00 98.44 83 GLU A O 1
ATOM 679 N N . HIS A 1 84 ? -0.106 10.494 -8.745 1.00 97.94 84 HIS A N 1
ATOM 680 C CA . HIS A 1 84 ? 0.127 10.506 -10.184 1.00 97.94 84 HIS A CA 1
ATOM 681 C C . HIS A 1 84 ? 0.131 9.089 -10.779 1.00 97.94 84 HIS A C 1
ATOM 683 O O . HIS A 1 84 ? -0.603 8.823 -11.732 1.00 97.94 84 HIS A O 1
ATOM 689 N N . ALA A 1 85 ? 0.901 8.164 -10.202 1.00 97.31 85 ALA A N 1
ATOM 690 C CA . ALA A 1 85 ? 1.021 6.793 -10.695 1.00 97.31 85 ALA A CA 1
ATOM 691 C C . ALA A 1 85 ? -0.318 6.032 -10.691 1.00 97.31 85 ALA A C 1
ATOM 693 O O . ALA A 1 85 ? -0.597 5.271 -11.617 1.00 97.31 85 ALA A O 1
ATOM 694 N N . LEU A 1 86 ? -1.156 6.247 -9.672 1.00 97.44 86 LEU A N 1
ATOM 695 C CA . LEU A 1 86 ? -2.451 5.579 -9.527 1.00 97.44 86 LEU A CA 1
ATOM 696 C C . LEU A 1 86 ? -3.583 6.282 -10.276 1.00 97.44 86 LEU A C 1
ATOM 698 O O . LEU A 1 86 ? -4.579 5.638 -10.588 1.00 97.44 86 LEU A O 1
ATOM 702 N N . SER A 1 87 ? -3.435 7.560 -10.642 1.00 96.44 87 SER A N 1
ATOM 703 C CA . SER A 1 87 ? -4.440 8.272 -11.450 1.00 96.44 87 SER A CA 1
ATOM 704 C C . SER A 1 87 ? -4.740 7.581 -12.791 1.00 96.44 87 SER A C 1
ATOM 706 O O . SER A 1 87 ? -5.842 7.718 -13.334 1.00 96.44 87 SER A O 1
ATOM 708 N N . GLN A 1 88 ? -3.776 6.810 -13.303 1.00 91.94 88 GLN A N 1
ATOM 709 C CA . GLN A 1 88 ? -3.857 6.088 -14.570 1.00 91.94 88 GLN A CA 1
ATOM 710 C C . GLN A 1 88 ? -4.555 4.719 -14.459 1.00 91.94 88 GLN A C 1
ATOM 712 O O . GLN A 1 88 ? -4.938 4.164 -15.485 1.00 91.94 88 GLN A O 1
ATOM 717 N N . ASP A 1 89 ? -4.754 4.172 -13.252 1.00 96.56 89 ASP A N 1
ATOM 718 C CA . ASP A 1 89 ? -5.490 2.915 -13.043 1.00 96.56 89 ASP A CA 1
ATOM 719 C C . ASP A 1 89 ? -6.914 3.214 -12.568 1.00 96.56 89 ASP A C 1
ATOM 721 O O . ASP A 1 89 ? -7.114 3.771 -11.495 1.00 96.56 89 ASP A O 1
ATOM 725 N N . GLU A 1 90 ? -7.920 2.830 -13.351 1.00 97.06 90 GLU A N 1
ATOM 726 C CA . GLU A 1 90 ? -9.330 3.113 -13.049 1.00 97.06 90 GLU A CA 1
ATOM 727 C C . GLU A 1 90 ? -9.804 2.528 -11.710 1.00 97.06 90 GLU A C 1
ATOM 729 O O . GLU A 1 90 ? -10.628 3.135 -11.035 1.00 97.06 90 GLU A O 1
ATOM 734 N N . TYR A 1 91 ? -9.270 1.372 -11.305 1.00 98.19 91 TYR A N 1
ATOM 735 C CA . TYR A 1 91 ? -9.702 0.689 -10.086 1.00 98.19 91 TYR A CA 1
ATOM 736 C C . TYR A 1 91 ? -9.091 1.324 -8.840 1.00 98.19 91 TYR A C 1
ATOM 738 O O . TYR A 1 91 ? -9.758 1.453 -7.821 1.00 98.19 91 TYR A O 1
ATOM 746 N N . TRP A 1 92 ? -7.813 1.700 -8.910 1.00 98.25 92 TRP A N 1
ATOM 747 C CA . TRP A 1 92 ? -7.081 2.258 -7.770 1.00 98.25 92 TRP A CA 1
ATOM 748 C C . TRP A 1 92 ? -7.070 3.786 -7.730 1.00 98.25 92 TRP A C 1
ATOM 750 O O . TRP A 1 92 ? -6.597 4.369 -6.752 1.00 98.25 92 TRP A O 1
ATOM 760 N N . ARG A 1 93 ? -7.614 4.453 -8.753 1.00 96.56 93 ARG A N 1
ATOM 761 C CA . ARG A 1 93 ? -7.817 5.902 -8.750 1.00 96.56 93 ARG A CA 1
ATOM 762 C C . ARG A 1 93 ? -8.657 6.304 -7.537 1.00 96.56 93 ARG A C 1
ATOM 764 O O . ARG A 1 93 ? -9.765 5.818 -7.346 1.00 96.56 93 ARG A O 1
ATOM 771 N N . GLY A 1 94 ? -8.135 7.237 -6.746 1.00 94.56 94 GLY A N 1
ATOM 772 C CA . GLY A 1 94 ? -8.827 7.756 -5.565 1.00 94.56 94 GLY A CA 1
ATOM 773 C C . GLY A 1 94 ? -8.705 6.888 -4.310 1.00 94.56 94 GLY A C 1
ATOM 774 O O . GLY A 1 94 ? -9.370 7.189 -3.322 1.00 94.56 94 GLY A O 1
ATOM 775 N N . VAL A 1 95 ? -7.861 5.845 -4.313 1.00 98.12 95 VAL A N 1
ATOM 776 C CA . VAL A 1 95 ? -7.462 5.174 -3.065 1.00 98.12 95 VAL A CA 1
ATOM 777 C C . VAL A 1 95 ? -6.843 6.188 -2.099 1.00 98.12 95 VAL A C 1
ATOM 779 O O . VAL A 1 95 ? -6.164 7.126 -2.521 1.00 98.12 95 VAL A O 1
ATOM 782 N N . GLU A 1 96 ? -7.069 6.010 -0.799 1.00 98.44 96 GLU A N 1
ATOM 783 C CA . GLU A 1 96 ? -6.508 6.909 0.205 1.00 98.44 96 GLU A CA 1
ATOM 784 C C . GLU A 1 96 ? -4.977 6.789 0.246 1.00 98.44 96 GLU A C 1
ATOM 786 O O . GLU A 1 96 ? -4.425 5.693 0.385 1.00 98.44 96 GLU A O 1
ATOM 791 N N . ILE A 1 97 ? -4.292 7.932 0.155 1.00 98.62 97 ILE A N 1
ATOM 792 C CA . ILE A 1 97 ? -2.840 8.036 0.312 1.00 98.62 97 ILE A CA 1
ATOM 793 C C . ILE A 1 97 ? -2.543 9.010 1.456 1.00 98.62 97 ILE A C 1
ATOM 795 O O . ILE A 1 97 ? -2.795 10.220 1.377 1.00 98.62 97 ILE A O 1
ATOM 799 N N . CYS A 1 98 ? -2.003 8.459 2.536 1.00 98.44 98 CYS A N 1
ATOM 800 C CA . CYS A 1 98 ? -1.636 9.161 3.755 1.00 98.44 98 CYS A CA 1
ATOM 801 C C . CYS A 1 98 ? -0.138 9.461 3.770 1.00 98.44 98 CYS A C 1
ATOM 803 O O . CYS A 1 98 ? 0.684 8.618 3.408 1.00 98.44 98 CYS A O 1
ATOM 805 N N . VAL A 1 99 ? 0.214 10.648 4.258 1.00 98.44 99 VAL A N 1
ATOM 806 C CA . VAL A 1 99 ? 1.602 10.993 4.570 1.00 98.44 99 VAL A CA 1
ATOM 807 C C . VAL A 1 99 ? 1.920 10.445 5.951 1.00 98.44 99 VAL A C 1
ATOM 809 O O . VAL A 1 99 ? 1.184 10.701 6.901 1.00 98.44 99 VAL A O 1
ATOM 812 N N . GLY A 1 100 ? 2.994 9.672 6.051 1.00 96.62 100 GLY A N 1
ATOM 813 C CA . GLY A 1 100 ? 3.495 9.153 7.313 1.00 96.62 100 GLY A CA 1
ATOM 814 C C . GLY A 1 100 ? 4.902 9.662 7.608 1.00 96.62 100 GLY A C 1
ATOM 815 O O . GLY A 1 100 ? 5.153 10.860 7.677 1.00 96.62 100 GLY A O 1
ATOM 816 N N . THR A 1 101 ? 5.825 8.734 7.832 1.00 97.06 101 THR A N 1
ATOM 817 C CA . THR A 1 101 ? 7.208 8.991 8.212 1.00 97.06 101 THR A CA 1
ATOM 818 C C . THR A 1 101 ? 8.163 7.983 7.569 1.00 97.06 101 THR A C 1
ATOM 820 O O . THR A 1 101 ? 7.790 6.877 7.168 1.00 97.06 101 THR A O 1
ATOM 823 N N . SER A 1 102 ? 9.436 8.356 7.466 1.00 95.06 102 SER A N 1
ATOM 824 C CA . SER A 1 102 ? 10.475 7.501 6.896 1.00 95.06 102 SER A CA 1
ATOM 825 C C . SER A 1 102 ? 10.886 6.376 7.858 1.00 95.06 102 SER A C 1
ATOM 827 O O . SER A 1 102 ? 11.069 6.577 9.060 1.00 95.06 102 SER A O 1
ATOM 829 N N . GLY A 1 103 ? 11.123 5.192 7.286 1.00 95.50 103 GLY A N 1
ATOM 830 C CA . GLY A 1 103 ? 11.565 3.989 7.994 1.00 95.50 103 GLY A CA 1
ATOM 831 C C . GLY A 1 103 ? 10.397 3.105 8.422 1.00 95.50 103 GLY A C 1
ATOM 832 O O . GLY A 1 103 ? 9.473 3.560 9.085 1.00 95.50 103 GLY A O 1
ATOM 833 N N . ILE A 1 104 ? 10.450 1.816 8.067 1.00 95.69 104 ILE A N 1
ATOM 834 C CA . ILE A 1 104 ? 9.311 0.894 8.215 1.00 95.69 104 ILE A CA 1
ATOM 835 C C . ILE A 1 104 ? 8.818 0.762 9.663 1.00 95.69 104 ILE A C 1
ATOM 837 O O . ILE A 1 104 ? 7.614 0.718 9.899 1.00 95.69 104 ILE A O 1
ATOM 841 N N . LEU A 1 105 ? 9.733 0.754 10.637 1.00 97.00 105 LEU A N 1
ATOM 842 C CA . LEU A 1 105 ? 9.386 0.670 12.056 1.00 97.00 105 LEU A CA 1
ATOM 843 C C . LEU A 1 105 ? 8.632 1.921 12.518 1.00 97.00 105 LEU A C 1
ATOM 845 O O . LEU A 1 105 ? 7.559 1.817 13.107 1.00 97.00 105 LEU A O 1
ATOM 849 N N . ASN A 1 106 ? 9.159 3.103 12.197 1.00 98.00 106 ASN A N 1
ATOM 850 C CA . ASN A 1 106 ? 8.517 4.371 12.536 1.00 98.00 106 ASN A CA 1
ATOM 851 C C . ASN A 1 106 ? 7.174 4.513 11.821 1.00 98.00 106 ASN A C 1
ATOM 853 O O . ASN A 1 106 ? 6.208 4.955 12.433 1.00 98.00 106 ASN A O 1
ATOM 857 N N . GLN A 1 107 ? 7.100 4.071 10.566 1.00 97.81 107 GLN A N 1
ATOM 858 C CA . GLN A 1 107 ? 5.891 4.120 9.758 1.00 97.81 107 GLN A CA 1
ATOM 859 C C . GLN A 1 107 ? 4.783 3.249 10.346 1.00 97.81 107 GLN A C 1
ATOM 861 O O . GLN A 1 107 ? 3.681 3.736 10.576 1.00 97.81 107 GLN A O 1
ATOM 866 N N . ARG A 1 108 ? 5.073 1.984 10.676 1.00 97.62 108 ARG A N 1
ATOM 867 C CA . ARG A 1 108 ? 4.095 1.092 11.322 1.00 97.62 108 ARG A CA 1
ATOM 868 C C . ARG A 1 108 ? 3.643 1.633 12.683 1.00 97.62 108 ARG A C 1
ATOM 870 O O . ARG A 1 108 ? 2.451 1.612 12.975 1.00 97.62 108 ARG A O 1
ATOM 877 N N . ASN A 1 109 ? 4.562 2.193 13.474 1.00 97.56 109 ASN A N 1
ATOM 878 C CA . ASN A 1 109 ? 4.225 2.842 14.745 1.00 97.56 109 ASN A CA 1
ATOM 879 C C . ASN A 1 109 ? 3.353 4.090 14.559 1.00 97.56 109 ASN A C 1
ATOM 881 O O . ASN A 1 109 ? 2.464 4.339 15.368 1.00 97.56 109 ASN A O 1
ATOM 885 N N . HIS A 1 110 ? 3.616 4.888 13.525 1.00 98.00 110 HIS A N 1
ATOM 886 C CA . HIS A 1 110 ? 2.825 6.070 13.207 1.00 98.00 110 HIS A CA 1
ATOM 887 C C . HIS A 1 110 ? 1.405 5.677 12.788 1.00 98.00 110 HIS A C 1
ATOM 889 O O . HIS A 1 110 ? 0.450 6.172 13.373 1.00 98.00 110 HIS A O 1
ATOM 895 N N . ILE A 1 111 ? 1.264 4.710 11.875 1.00 97.44 111 ILE A N 1
ATOM 896 C CA . ILE A 1 111 ? -0.035 4.178 11.435 1.00 97.44 111 ILE A CA 1
ATOM 897 C C . ILE A 1 111 ? -0.870 3.709 12.631 1.00 97.44 111 ILE A C 1
ATOM 899 O O . ILE A 1 111 ? -2.025 4.105 12.769 1.00 97.44 111 ILE A O 1
ATOM 903 N N . ALA A 1 112 ? -0.273 2.906 13.517 1.00 95.50 112 ALA A N 1
ATOM 904 C CA . ALA A 1 112 ? -0.960 2.367 14.689 1.00 95.50 112 ALA A CA 1
ATOM 905 C C . ALA A 1 112 ? -1.438 3.453 15.669 1.00 95.50 112 ALA A C 1
ATOM 907 O O . ALA A 1 112 ? -2.435 3.252 16.350 1.00 95.50 112 ALA A O 1
ATOM 908 N N . LYS A 1 113 ? -0.738 4.592 15.748 1.00 96.12 113 LYS A N 1
ATOM 909 C CA . LYS A 1 113 ? -1.123 5.728 16.603 1.00 96.12 113 LYS A CA 1
ATOM 910 C C . LYS A 1 113 ? -2.160 6.647 15.959 1.00 96.12 113 LYS A C 1
ATOM 912 O O . LYS A 1 113 ? -2.865 7.343 16.679 1.00 96.12 113 LYS A O 1
ATOM 917 N N . THR A 1 114 ? -2.204 6.700 14.629 1.00 97.00 114 THR A N 1
ATOM 918 C CA . THR A 1 114 ? -3.108 7.586 13.882 1.00 97.00 114 THR A CA 1
ATOM 919 C C . THR A 1 114 ? -4.495 6.972 13.699 1.00 97.00 114 THR A C 1
ATOM 921 O O . THR A 1 114 ? -5.488 7.695 13.683 1.00 97.00 114 THR A O 1
ATOM 924 N N . LEU A 1 115 ? -4.579 5.649 13.539 1.00 95.50 115 LEU A N 1
ATOM 925 C CA . LEU A 1 115 ? -5.853 4.952 13.377 1.00 95.50 115 LEU A CA 1
ATOM 926 C C . LEU A 1 115 ? -6.614 4.830 14.710 1.00 95.50 115 LEU A C 1
ATOM 928 O O . LEU A 1 115 ? -5.986 4.746 15.766 1.00 95.50 115 LEU A O 1
ATOM 932 N N . PRO A 1 116 ? -7.960 4.821 14.677 1.00 95.25 116 PRO A N 1
ATOM 933 C CA . PRO A 1 116 ? -8.768 4.767 15.888 1.00 95.25 116 PRO A CA 1
ATOM 934 C C . PRO A 1 116 ? -8.576 3.451 16.646 1.00 95.25 116 PRO A C 1
ATOM 936 O O . PRO A 1 116 ? -8.405 2.381 16.054 1.00 95.25 116 PRO A O 1
ATOM 939 N N . GLU A 1 117 ? -8.656 3.533 17.972 1.00 94.69 117 GLU A N 1
ATOM 940 C CA . GLU A 1 117 ? -8.638 2.357 18.838 1.00 94.69 117 GLU A CA 1
ATOM 941 C C . GLU A 1 117 ? -9.808 1.414 18.505 1.00 94.69 117 GLU A C 1
ATOM 943 O O . GLU A 1 117 ? -10.920 1.853 18.211 1.00 94.69 117 GLU A O 1
ATOM 948 N N . GLY A 1 118 ? -9.548 0.104 18.525 1.00 92.69 118 GLY A N 1
ATOM 949 C CA . GLY A 1 118 ? -10.537 -0.931 18.202 1.00 92.69 118 GLY A CA 1
ATOM 950 C C . GLY A 1 118 ? -10.686 -1.255 16.710 1.00 92.69 118 GLY A C 1
ATOM 951 O O . GLY A 1 118 ? -11.313 -2.262 16.381 1.00 92.69 118 GLY A O 1
ATOM 952 N N . LEU A 1 119 ? -10.080 -0.476 15.805 1.00 95.06 119 LEU A N 1
ATOM 953 C CA . LEU A 1 119 ? -10.043 -0.809 14.379 1.00 95.06 119 LEU A CA 1
ATOM 954 C C . LEU A 1 119 ? -9.081 -1.974 14.110 1.00 95.06 119 LEU A C 1
ATOM 956 O O . LEU A 1 119 ? -7.905 -1.927 14.476 1.00 95.06 119 LEU A O 1
ATOM 960 N N . TYR A 1 120 ? -9.551 -2.999 13.396 1.00 95.81 120 TYR A N 1
ATOM 961 C CA . TYR A 1 120 ? -8.683 -4.082 12.942 1.00 95.81 120 TYR A CA 1
ATOM 962 C C . TYR A 1 120 ? -7.818 -3.619 11.768 1.00 95.81 120 TYR A C 1
ATOM 964 O O . TYR A 1 120 ? -8.318 -3.143 10.748 1.00 95.81 120 TYR A O 1
ATOM 972 N N . VAL A 1 121 ? -6.503 -3.793 11.894 1.00 96.38 121 VAL A N 1
ATOM 973 C CA . VAL A 1 121 ? -5.535 -3.385 10.873 1.00 96.38 121 VAL A CA 1
ATOM 974 C C . VAL A 1 121 ? -4.850 -4.607 10.281 1.00 96.38 121 VAL A C 1
ATOM 976 O O . VAL A 1 121 ? -4.221 -5.391 10.991 1.00 96.38 121 VAL A O 1
ATOM 979 N N . VAL A 1 122 ? -4.919 -4.731 8.959 1.00 96.81 122 VAL A N 1
ATOM 980 C CA . VAL A 1 122 ? -4.119 -5.681 8.183 1.00 96.81 122 VAL A CA 1
ATOM 981 C C . VAL A 1 122 ? -2.971 -4.903 7.547 1.00 96.81 122 VAL A C 1
ATOM 983 O O . VAL A 1 122 ? -3.165 -4.183 6.570 1.00 96.81 122 VAL A O 1
ATOM 986 N N . SER A 1 123 ? -1.766 -5.016 8.107 1.00 97.50 123 SER A N 1
ATOM 987 C CA . SER A 1 123 ? -0.575 -4.402 7.512 1.00 97.50 123 SER A CA 1
ATOM 988 C C . SER A 1 123 ? 0.035 -5.341 6.475 1.00 97.50 123 SER A C 1
ATOM 990 O O . SER A 1 123 ? 0.442 -6.450 6.818 1.00 97.50 123 SER A O 1
ATOM 992 N N . LEU A 1 124 ? 0.088 -4.900 5.216 1.00 97.69 124 LEU A N 1
ATOM 993 C CA . LEU A 1 124 ? 0.693 -5.640 4.107 1.00 97.69 124 LEU A CA 1
ATOM 994 C C . LEU A 1 124 ? 1.911 -4.898 3.566 1.00 97.69 124 LEU A C 1
ATOM 996 O O . LEU A 1 124 ? 1.916 -3.670 3.494 1.00 97.69 124 LEU A O 1
ATOM 1000 N N . ASP A 1 125 ? 2.918 -5.655 3.141 1.00 97.00 125 ASP A N 1
ATOM 1001 C CA . ASP A 1 125 ? 4.061 -5.100 2.422 1.00 97.00 125 ASP A CA 1
ATOM 1002 C C . ASP A 1 125 ? 3.679 -4.742 0.969 1.00 97.00 125 ASP A C 1
ATOM 1004 O O . ASP A 1 125 ? 2.688 -5.222 0.403 1.00 97.00 125 ASP A O 1
ATOM 1008 N N . ASP A 1 126 ? 4.462 -3.860 0.346 1.00 96.94 126 ASP A N 1
ATOM 1009 C CA . ASP A 1 126 ? 4.178 -3.289 -0.978 1.00 96.94 126 ASP A CA 1
ATOM 1010 C C . ASP A 1 126 ? 4.647 -4.149 -2.171 1.00 96.94 126 ASP A C 1
ATOM 1012 O O . ASP A 1 126 ? 4.567 -3.721 -3.328 1.00 96.94 126 ASP A O 1
ATOM 1016 N N . ASP A 1 127 ? 5.080 -5.382 -1.899 1.00 96.31 127 ASP A N 1
ATOM 1017 C CA . ASP A 1 127 ? 5.551 -6.370 -2.871 1.00 96.31 127 ASP A CA 1
ATOM 1018 C C . ASP A 1 127 ? 4.854 -7.748 -2.791 1.00 96.31 127 ASP A C 1
ATOM 1020 O O . ASP A 1 127 ? 5.269 -8.697 -3.467 1.00 96.31 127 ASP A O 1
ATOM 1024 N N . VAL A 1 128 ? 3.742 -7.854 -2.055 1.00 96.62 128 VAL A N 1
ATOM 1025 C CA . VAL A 1 128 ? 2.930 -9.076 -1.938 1.00 96.62 128 VAL A CA 1
ATOM 1026 C C . VAL A 1 128 ? 2.272 -9.418 -3.277 1.00 96.62 128 VAL A C 1
ATOM 1028 O O . VAL A 1 128 ? 1.512 -8.633 -3.836 1.00 96.62 128 VAL A O 1
ATOM 1031 N N . ALA A 1 129 ? 2.527 -10.619 -3.798 1.00 94.50 129 ALA A N 1
ATOM 1032 C CA . ALA A 1 129 ? 1.941 -11.073 -5.063 1.00 94.50 129 ALA A CA 1
ATOM 1033 C C . ALA A 1 129 ? 0.788 -12.071 -4.876 1.00 94.50 129 ALA A C 1
ATOM 1035 O O . ALA A 1 129 ? -0.180 -12.040 -5.642 1.00 94.50 129 ALA A O 1
ATOM 1036 N N . GLU A 1 130 ? 0.899 -12.962 -3.890 1.00 93.44 130 GLU A N 1
ATOM 1037 C CA . GLU A 1 130 ? -0.021 -14.078 -3.661 1.00 93.44 130 GLU A CA 1
ATOM 1038 C C . GLU A 1 130 ? -0.041 -14.461 -2.175 1.00 93.44 130 GLU A C 1
ATOM 1040 O O . GLU A 1 130 ? 0.917 -14.214 -1.441 1.00 93.44 130 GLU A O 1
ATOM 1045 N N . VAL A 1 131 ? -1.139 -15.084 -1.742 1.00 90.88 131 VAL A N 1
ATOM 1046 C CA . VAL A 1 131 ? -1.276 -15.697 -0.418 1.00 90.88 131 VAL A CA 1
ATOM 1047 C C . VAL A 1 131 ? -1.705 -17.141 -0.627 1.00 90.88 131 VAL A C 1
ATOM 1049 O O . VAL A 1 131 ? -2.736 -17.407 -1.244 1.00 90.88 131 VAL A O 1
ATOM 1052 N N . HIS A 1 132 ? -0.918 -18.073 -0.099 1.00 88.38 132 HIS A N 1
ATOM 1053 C CA . HIS A 1 132 ? -1.218 -19.500 -0.143 1.00 88.38 132 HIS A CA 1
ATOM 1054 C C . HIS A 1 132 ? -1.644 -19.979 1.241 1.00 88.38 132 HIS A C 1
ATOM 1056 O O . HIS A 1 132 ? -1.108 -19.537 2.257 1.00 88.38 132 HIS A O 1
ATOM 1062 N N . TRP A 1 133 ? -2.576 -20.925 1.278 1.00 85.56 133 TRP A N 1
ATOM 1063 C CA . TRP A 1 133 ? -2.969 -21.613 2.501 1.00 85.56 133 TRP A CA 1
ATOM 1064 C C . TRP A 1 133 ? -2.574 -23.085 2.403 1.00 85.56 133 TRP A C 1
ATOM 1066 O O . TRP A 1 133 ? -2.497 -23.659 1.314 1.00 85.56 133 TRP A O 1
ATOM 1076 N N . LYS A 1 134 ? -2.276 -23.692 3.551 1.00 81.44 134 LYS A N 1
ATOM 1077 C CA . LYS A 1 134 ? -1.945 -25.114 3.632 1.00 81.44 134 LYS A CA 1
ATOM 1078 C C . LYS A 1 134 ? -3.198 -25.900 3.982 1.00 81.44 134 LYS A C 1
ATOM 1080 O O . LYS A 1 134 ? -3.870 -25.567 4.950 1.00 81.44 134 LYS A O 1
ATOM 1085 N N . ARG A 1 135 ? -3.444 -26.967 3.227 1.00 73.06 135 ARG A N 1
ATOM 1086 C CA . ARG A 1 135 ? -4.507 -27.940 3.502 1.00 73.06 135 ARG A CA 1
ATOM 1087 C C . ARG A 1 135 ? -4.158 -28.895 4.645 1.00 73.06 135 ARG A C 1
ATOM 1089 O O . ARG A 1 135 ? -5.026 -29.330 5.382 1.00 73.06 135 ARG A O 1
ATOM 1096 N N . TYR A 1 136 ? -2.868 -29.168 4.827 1.00 75.94 136 TYR A N 1
ATOM 1097 C CA . TYR A 1 136 ? -2.367 -30.075 5.853 1.00 75.94 136 TYR A CA 1
ATOM 1098 C C . TYR A 1 136 ? -1.351 -29.368 6.749 1.00 75.94 136 TYR A C 1
ATOM 1100 O O . TYR A 1 136 ? -0.561 -28.536 6.283 1.00 75.94 136 TYR A O 1
ATOM 1108 N N . ALA A 1 137 ? -1.336 -29.733 8.033 1.00 73.12 137 ALA A N 1
ATOM 1109 C CA . ALA A 1 137 ? -0.207 -29.433 8.907 1.00 73.12 137 ALA A CA 1
ATOM 1110 C C . ALA A 1 137 ? 1.088 -30.014 8.291 1.00 73.12 137 ALA A C 1
ATOM 1112 O O . ALA A 1 137 ? 1.053 -31.026 7.591 1.00 73.12 137 ALA A O 1
ATOM 1113 N N . GLY A 1 138 ? 2.231 -29.345 8.479 1.00 72.50 138 GLY A N 1
ATOM 1114 C CA . GLY A 1 138 ? 3.507 -29.758 7.870 1.00 72.50 138 GLY A CA 1
ATOM 1115 C C . GLY A 1 138 ? 3.949 -31.187 8.242 1.00 72.50 138 GLY A C 1
ATOM 1116 O O . GLY A 1 138 ? 3.503 -31.728 9.244 1.00 72.50 138 GLY A O 1
ATOM 1117 N N . ASN A 1 139 ? 4.826 -31.777 7.413 1.00 60.25 139 ASN A N 1
ATOM 1118 C CA . ASN A 1 139 ? 5.444 -33.115 7.511 1.00 60.25 139 ASN A CA 1
ATOM 1119 C C . ASN A 1 139 ? 4.684 -34.182 8.321 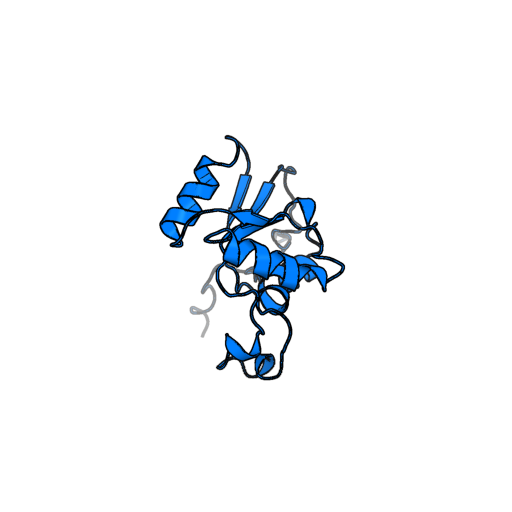1.00 60.25 139 ASN A C 1
ATOM 1121 O O . ASN A 1 139 ? 5.211 -34.736 9.281 1.00 60.25 139 ASN A O 1
ATOM 1125 N N . VAL A 1 140 ? 3.499 -34.562 7.844 1.00 57.16 140 VAL A N 1
ATOM 1126 C CA . VAL A 1 140 ? 2.892 -35.865 8.180 1.00 57.16 140 VAL A CA 1
ATOM 1127 C C . VAL A 1 140 ? 3.454 -36.988 7.280 1.00 57.16 140 VAL A C 1
ATOM 1129 O O . VAL A 1 140 ? 3.320 -38.166 7.585 1.00 57.16 140 VAL A O 1
ATOM 1132 N N . MET A 1 141 ? 4.186 -36.646 6.212 1.00 52.06 141 MET A N 1
ATOM 1133 C CA . MET A 1 141 ? 4.769 -37.603 5.260 1.00 52.06 141 MET A CA 1
ATOM 1134 C C . MET A 1 141 ? 6.300 -37.643 5.359 1.00 52.06 141 MET A C 1
ATOM 1136 O O . MET A 1 141 ? 7.012 -37.127 4.502 1.00 52.06 141 MET A O 1
ATOM 1140 N N . LYS A 1 142 ? 6.810 -38.237 6.441 1.00 46.62 142 LYS A N 1
ATOM 1141 C CA . LYS A 1 142 ? 8.183 -38.782 6.498 1.00 46.62 142 LYS A CA 1
ATOM 1142 C C . LYS A 1 142 ? 8.279 -40.100 7.282 1.00 46.62 142 LYS A C 1
ATOM 1144 O O . LYS A 1 142 ? 9.362 -40.467 7.718 1.00 46.62 142 LYS A O 1
ATOM 1149 N N . ALA A 1 143 ? 7.153 -40.788 7.488 1.00 46.28 143 ALA A N 1
ATOM 1150 C CA . ALA A 1 143 ? 7.082 -42.012 8.294 1.00 46.28 143 ALA A CA 1
ATOM 1151 C C . ALA A 1 143 ? 6.513 -43.231 7.541 1.00 46.28 143 ALA A C 1
ATOM 1153 O O . ALA A 1 143 ? 6.183 -44.226 8.174 1.00 46.28 143 ALA A O 1
ATOM 1154 N N . LEU A 1 144 ? 6.386 -43.162 6.212 1.00 45.28 144 LEU A N 1
ATOM 1155 C CA . LEU A 1 144 ? 5.949 -44.285 5.377 1.00 45.28 144 LEU A CA 1
ATOM 1156 C C . LEU A 1 144 ? 6.770 -44.324 4.078 1.00 45.28 144 LEU A C 1
ATOM 1158 O O . LEU A 1 144 ? 6.242 -44.055 3.004 1.00 45.28 144 LEU A O 1
ATOM 1162 N N . GLU A 1 145 ? 8.065 -44.612 4.207 1.00 38.84 145 GLU A N 1
ATOM 1163 C CA . GLU A 1 145 ? 8.891 -45.262 3.175 1.00 38.84 145 GLU A CA 1
ATOM 1164 C C . GLU A 1 145 ? 9.719 -46.360 3.846 1.00 38.84 145 GLU A C 1
ATOM 1166 O O . GLU A 1 145 ? 10.278 -46.082 4.934 1.00 38.84 145 GLU A O 1
#

Foldseek 3Di:
DDDCPPLDDPVRVDDDDDAAAEEEEDDPQLAQQLVPCVPPPVRVPGRARNLCQAVVVQCVVVVPQLARYEYEYAAPVRQVSNQVSQCPPPRNNPRHYHYAHDDPVRRVVRVVVPDDPPHHYHYDYSGHHDDDDDSDDPPPPPPDD

Organism: Noctiluca scintillans (NCBI:txid2966)

Sequence (145 aa):
MGEDGTDLAPHVSGGEPREYRIVIPTRGRWRPALQIAKHERILREETRPFILVKTLGFLKRQKISPSVVSLWTADDEEKSRYEHALSQDEYWRGVEICVGTSGILNQRNHIAKTLPEGLYVVSLDDDVAEVHWKRYAGNVMKALE